Protein AF-A0A6N6LQR0-F1 (afdb_monomer)

Radius of gyration: 23.12 Å; Cα contacts (8 Å, |Δi|>4): 50; chains: 1; bounding box: 48×15×70 Å

pLDDT: mean 90.56, std 7.5, range [55.59, 97.81]

Mean predicted aligned error: 5.36 Å

Nearest PDB structures (foldseek):
  6s1k-assembly1_K  TM=9.506E-01  e=9.047E-07  Escherichia coli str. K-12 substr. MG1655star
  6s1k-assembly1_E  TM=9.616E-01  e=1.093E-06  Escherichia coli str. K-12 substr. MG1655star
  6s1k-assembly1_I  TM=9.612E-01  e=1.093E-06  Escherichia coli str. K-12 substr. MG1655star
  1qu7-assembly1_A  TM=9.418E-01  e=4.644E-06  Escherichia coli
  3ja6-assembly1_I  TM=9.000E-01  e=2.703E-05  Escherichia coli

Solvent-accessible surface area (backbone atoms only — not comparable to full-atom values): 5449 Å² total; per-residue (Å²): 112,70,66,59,51,52,54,51,52,52,52,51,53,45,52,54,49,50,51,53,49,49,54,49,54,54,51,49,50,55,51,45,56,50,28,52,52,43,31,51,50,19,51,54,49,41,53,53,26,65,72,53,46,83,82,19,57,80,54,42,59,53,23,54,52,46,29,52,50,21,54,51,48,47,53,51,47,54,54,49,52,54,51,48,52,51,51,50,48,54,49,52,54,51,52,51,53,52,56,53,63,72,73,107

Secondary structure (DSSP, 8-state):
-HHHHHHHHHHHHHHHHHHHHHHHHHHHHHHHHHHHHHHHHHHHHHHHHHHHGGGGHHHHHHHHHHHHHHHHHHHHHHHHHHHHHHHHHHHHHHHHHHHHHTT-

Sequence (104 aa):
MIISKIVQEITNNFNILNNKAREILDILKIITDIADQTNLLALNVAIEIARAGEHGRGFSVVADEVRSLAERTQQSITQTDAIVKKLLKSIDDISTQMQENSKN

Foldseek 3Di:
DVLVVVLVVLLVVLVVLLVVLVVVVVVLVVLLVVLVVQLVVLVVLCVVLVVVPPVSVVVNVVSVVSNVVSVVSNVVSVVVNVVSVVVNVVSVVVNVVSVVVVVD

Structure (mmCIF, N/CA/C/O backbone):
data_AF-A0A6N6LQR0-F1
#
_entry.id   AF-A0A6N6LQR0-F1
#
loop_
_atom_site.group_PDB
_atom_site.id
_atom_site.type_symbol
_atom_site.label_atom_id
_atom_site.label_alt_id
_atom_site.label_comp_id
_atom_site.label_asym_id
_atom_site.label_entity_id
_atom_site.label_seq_id
_atom_site.pdbx_PDB_ins_code
_atom_site.Cartn_x
_atom_site.Cartn_y
_atom_site.Cartn_z
_atom_site.occupancy
_atom_site.B_iso_or_equiv
_atom_site.auth_seq_id
_atom_site.auth_comp_id
_atom_site.auth_asym_id
_atom_site.auth_atom_id
_atom_site.pdbx_PDB_model_num
ATOM 1 N N . MET A 1 1 ? -18.413 0.615 38.322 1.00 66.81 1 MET A N 1
ATOM 2 C CA . MET A 1 1 ? -17.420 1.710 38.202 1.00 66.81 1 MET A CA 1
ATOM 3 C C . MET A 1 1 ? -16.080 1.237 37.623 1.00 66.81 1 MET A C 1
ATOM 5 O O . MET A 1 1 ? -15.641 1.826 36.649 1.00 66.81 1 MET A O 1
ATOM 9 N N . ILE A 1 2 ? -15.457 0.159 38.130 1.00 77.62 2 ILE A N 1
ATOM 10 C CA . ILE A 1 2 ? -14.185 -0.372 37.578 1.00 77.62 2 ILE A CA 1
ATOM 11 C C . ILE A 1 2 ? -14.342 -0.911 36.143 1.00 77.62 2 ILE A C 1
ATOM 13 O O . ILE A 1 2 ? -13.566 -0.535 35.273 1.00 77.62 2 ILE A O 1
ATOM 17 N N . ILE A 1 3 ? -15.380 -1.716 35.874 1.00 77.50 3 ILE A N 1
ATOM 18 C CA . ILE A 1 3 ? -15.645 -2.284 34.535 1.00 77.50 3 ILE A CA 1
ATOM 19 C C . ILE A 1 3 ? -15.814 -1.179 33.483 1.00 77.50 3 ILE A C 1
ATOM 21 O O . ILE A 1 3 ? -15.159 -1.209 32.451 1.00 77.50 3 ILE A O 1
ATOM 25 N N . SER A 1 4 ? -16.612 -0.151 33.786 1.00 80.88 4 SER A N 1
ATOM 26 C CA . SER A 1 4 ? -16.800 1.007 32.900 1.00 80.88 4 SER A CA 1
ATOM 27 C C . SER A 1 4 ? -15.484 1.738 32.600 1.00 80.88 4 SER A C 1
ATOM 29 O O . SER A 1 4 ? -15.247 2.102 31.452 1.00 80.88 4 SER A O 1
ATOM 31 N N . LYS A 1 5 ? -14.587 1.880 33.587 1.00 84.88 5 LYS A N 1
ATOM 32 C CA . LYS A 1 5 ? -13.267 2.496 33.381 1.00 84.88 5 LYS A CA 1
ATOM 33 C C . LYS A 1 5 ? -12.374 1.657 32.458 1.00 84.88 5 LYS A C 1
ATOM 35 O O . LYS A 1 5 ? -11.757 2.214 31.558 1.00 84.88 5 LYS A O 1
ATOM 40 N N . ILE A 1 6 ? -12.351 0.335 32.645 1.00 85.25 6 ILE A N 1
ATOM 41 C CA . ILE A 1 6 ? -11.585 -0.599 31.800 1.00 85.25 6 ILE A CA 1
ATOM 42 C C . ILE A 1 6 ? -12.112 -0.588 30.359 1.00 85.25 6 ILE A C 1
ATOM 44 O O . ILE A 1 6 ? -11.333 -0.478 29.415 1.00 85.25 6 ILE A O 1
ATOM 48 N N . VAL A 1 7 ? -13.435 -0.646 30.176 1.00 85.81 7 VAL A N 1
ATOM 49 C CA . VAL A 1 7 ? -14.071 -0.579 28.849 1.00 85.81 7 VAL A CA 1
ATOM 50 C C . VAL A 1 7 ? -13.727 0.734 28.145 1.00 85.81 7 VAL A C 1
ATOM 52 O O . VAL A 1 7 ? -13.423 0.737 26.950 1.00 85.81 7 VAL A O 1
ATOM 55 N N . GLN A 1 8 ? -13.716 1.846 28.879 1.00 85.69 8 GLN A N 1
ATOM 56 C CA . GLN A 1 8 ? -13.389 3.156 28.326 1.00 85.69 8 GLN A CA 1
ATOM 57 C C . GLN A 1 8 ? -11.911 3.283 27.933 1.00 85.69 8 GLN A C 1
ATOM 59 O O . GLN A 1 8 ? -11.607 3.835 26.876 1.00 85.69 8 GLN A O 1
ATOM 64 N N . GLU A 1 9 ? -10.996 2.720 28.725 1.00 90.00 9 GLU A N 1
ATOM 65 C CA . GLU A 1 9 ? -9.566 2.674 28.402 1.00 90.00 9 GLU A CA 1
ATOM 66 C C . GLU A 1 9 ? -9.285 1.820 27.157 1.00 90.00 9 GLU A C 1
ATOM 68 O O . GLU A 1 9 ? -8.578 2.254 26.247 1.00 90.00 9 GLU A O 1
ATOM 73 N N . ILE A 1 10 ? -9.903 0.642 27.060 1.00 88.62 10 ILE A N 1
ATOM 74 C CA . ILE A 1 10 ? -9.763 -0.229 25.888 1.00 88.62 10 ILE A CA 1
ATOM 75 C C . ILE A 1 10 ? -10.350 0.437 24.634 1.00 88.62 10 ILE A C 1
ATOM 77 O O . ILE A 1 10 ? -9.721 0.412 23.578 1.00 88.62 10 ILE A O 1
ATOM 81 N N . THR A 1 11 ? -11.503 1.103 24.752 1.00 87.50 11 THR A N 1
ATOM 82 C CA . THR A 1 11 ? -12.095 1.875 23.645 1.00 87.50 11 THR A CA 1
ATOM 83 C C . THR A 1 11 ? -11.142 2.972 23.166 1.00 87.50 11 THR A C 1
ATOM 85 O O . THR A 1 11 ? -10.964 3.162 21.963 1.00 87.50 11 THR A O 1
ATOM 88 N N . ASN A 1 12 ? -10.470 3.665 24.090 1.00 90.69 12 ASN A N 1
ATOM 89 C CA . ASN A 1 12 ? -9.470 4.667 23.735 1.00 90.69 12 ASN A CA 1
ATOM 90 C C . ASN A 1 12 ? -8.271 4.050 22.993 1.00 90.69 12 ASN A C 1
ATOM 92 O O . ASN A 1 12 ? -7.846 4.575 21.964 1.00 90.69 12 ASN A O 1
ATOM 96 N N . ASN A 1 13 ? -7.768 2.903 23.455 1.00 91.94 13 ASN A N 1
ATOM 97 C CA . ASN A 1 13 ? -6.679 2.187 22.784 1.00 91.94 13 ASN A CA 1
ATOM 98 C C . ASN A 1 13 ? -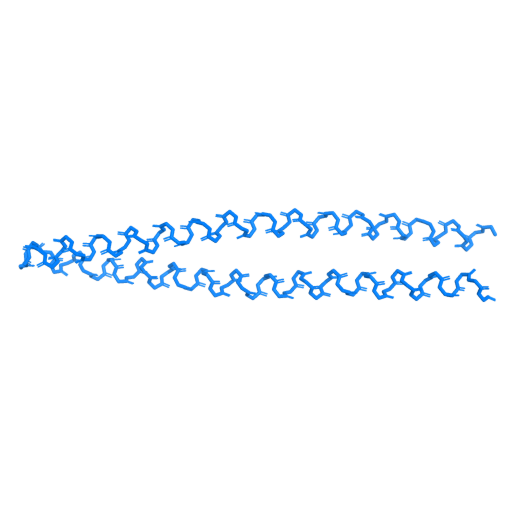7.074 1.722 21.374 1.00 91.94 13 ASN A C 1
ATOM 100 O O . ASN A 1 13 ? -6.273 1.827 20.444 1.00 91.94 13 ASN A O 1
ATOM 104 N N . PHE A 1 14 ? -8.317 1.278 21.183 1.00 91.62 14 PHE A N 1
ATOM 105 C CA . PHE A 1 14 ? -8.838 0.942 19.860 1.00 91.62 14 PHE A CA 1
ATOM 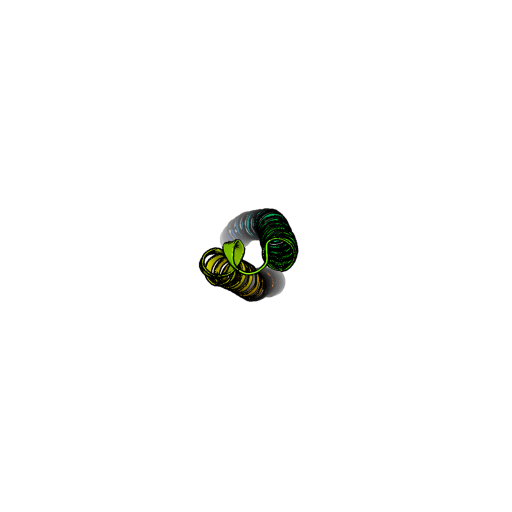106 C C . PHE A 1 14 ? -8.963 2.151 18.939 1.00 91.62 14 PHE A C 1
ATOM 108 O O . PHE A 1 14 ? -8.598 2.045 17.770 1.00 91.62 14 PHE A O 1
ATOM 115 N N . ASN A 1 15 ? -9.385 3.311 19.447 1.00 89.88 15 ASN A N 1
ATOM 116 C CA . ASN A 1 15 ? -9.395 4.547 18.661 1.00 89.88 15 ASN A CA 1
ATOM 117 C C . ASN A 1 15 ? -7.984 4.933 18.198 1.00 89.88 15 ASN A C 1
ATOM 119 O O . ASN A 1 15 ? -7.785 5.274 17.032 1.00 89.88 15 ASN A O 1
ATOM 123 N N . ILE A 1 16 ? -6.986 4.819 19.081 1.00 93.19 16 ILE A N 1
ATOM 124 C CA . ILE A 1 16 ? -5.578 5.051 18.729 1.00 93.19 16 ILE A CA 1
ATOM 125 C C . ILE A 1 16 ? -5.129 4.071 17.639 1.00 93.19 16 ILE A C 1
ATOM 127 O O . ILE A 1 16 ? -4.488 4.478 16.669 1.00 93.19 16 ILE A O 1
ATOM 131 N N . LEU A 1 17 ? -5.476 2.789 17.767 1.00 92.75 17 LEU A N 1
ATOM 132 C CA . LEU A 1 17 ? -5.112 1.772 16.784 1.00 92.75 17 LEU A CA 1
ATOM 133 C C . LEU A 1 17 ? -5.807 1.996 15.430 1.00 92.75 17 LEU A C 1
ATOM 135 O O . LEU A 1 17 ? -5.171 1.828 14.392 1.00 92.75 17 LEU A O 1
ATOM 139 N N . ASN A 1 18 ? -7.069 2.440 15.428 1.00 92.06 18 ASN A N 1
ATOM 140 C CA . ASN A 1 18 ? -7.806 2.810 14.216 1.00 92.06 18 ASN A CA 1
ATOM 141 C C . ASN A 1 18 ? -7.116 3.974 13.488 1.00 92.06 18 ASN A C 1
ATOM 143 O O . ASN A 1 18 ? -6.878 3.892 12.285 1.00 92.06 18 ASN A O 1
ATOM 147 N N . ASN A 1 19 ? -6.704 5.010 14.226 1.00 94.06 19 ASN A N 1
ATOM 148 C CA . ASN A 1 19 ? -5.963 6.140 13.660 1.00 94.06 19 ASN A CA 1
ATOM 149 C C . ASN A 1 19 ? -4.626 5.697 13.051 1.00 94.06 19 ASN A C 1
ATOM 151 O O . ASN A 1 19 ? -4.341 6.027 11.904 1.00 94.06 19 ASN A O 1
ATOM 155 N N . LYS A 1 20 ? -3.855 4.860 13.756 1.00 95.19 20 LYS A N 1
ATOM 156 C CA . LYS A 1 20 ? -2.595 4.305 13.230 1.00 95.19 20 LYS A CA 1
ATOM 157 C C . LYS A 1 20 ? -2.801 3.465 11.972 1.00 95.19 20 LYS A C 1
ATOM 159 O O . LYS A 1 20 ? -2.017 3.552 11.035 1.00 95.19 20 LYS A O 1
ATOM 164 N N . ALA A 1 21 ? -3.857 2.659 11.930 1.00 94.00 21 ALA A N 1
ATOM 165 C CA . ALA A 1 21 ? -4.194 1.882 10.745 1.00 94.00 21 ALA A CA 1
ATOM 166 C C . ALA A 1 21 ? -4.569 2.783 9.553 1.00 94.00 21 ALA A C 1
ATOM 168 O O . ALA A 1 21 ? -4.180 2.484 8.427 1.00 94.00 21 ALA A O 1
ATOM 169 N N . ARG A 1 22 ? -5.254 3.912 9.786 1.00 92.19 22 ARG A N 1
ATOM 170 C CA . ARG A 1 22 ? -5.522 4.918 8.741 1.00 92.19 22 ARG A CA 1
ATOM 171 C C . ARG A 1 22 ? -4.246 5.592 8.239 1.00 92.19 22 ARG A C 1
ATOM 173 O O . ARG A 1 22 ? -4.083 5.708 7.032 1.00 92.19 22 ARG A O 1
ATOM 180 N N . GLU A 1 23 ? -3.324 5.950 9.131 1.00 96.31 23 GLU A N 1
ATOM 181 C CA . GLU A 1 23 ? -2.008 6.481 8.742 1.00 96.31 23 GLU A CA 1
ATOM 182 C C . GLU A 1 23 ? -1.245 5.490 7.847 1.00 96.31 23 GLU A C 1
ATOM 184 O O . GLU A 1 23 ? -0.668 5.885 6.835 1.00 96.31 23 GLU A O 1
ATOM 189 N N . ILE A 1 24 ? -1.297 4.188 8.160 1.00 95.88 24 ILE A N 1
ATOM 190 C CA . ILE A 1 24 ? -0.714 3.146 7.302 1.00 95.88 24 ILE A CA 1
ATOM 191 C C . ILE A 1 24 ? -1.384 3.141 5.922 1.00 95.88 24 ILE A C 1
ATOM 193 O O . ILE A 1 24 ? -0.680 3.080 4.917 1.00 95.88 24 ILE A O 1
ATOM 197 N N . LEU A 1 25 ? -2.718 3.229 5.844 1.00 94.75 25 LEU A N 1
ATOM 198 C CA . LEU A 1 25 ? -3.428 3.290 4.559 1.00 94.75 25 LEU A CA 1
ATOM 199 C C . LEU A 1 25 ? -3.004 4.503 3.722 1.00 94.75 25 LEU A C 1
ATOM 201 O O . LEU A 1 25 ? -2.863 4.382 2.507 1.00 94.75 25 LEU A O 1
ATOM 205 N N . ASP A 1 26 ? -2.775 5.656 4.347 1.00 96.19 26 ASP A N 1
ATOM 206 C CA . ASP A 1 26 ? -2.315 6.851 3.638 1.00 96.19 26 ASP A CA 1
ATOM 207 C C . ASP A 1 26 ? -0.874 6.704 3.133 1.00 96.19 26 ASP A C 1
ATOM 209 O O . ASP A 1 26 ? -0.584 7.069 1.993 1.00 96.19 26 ASP A O 1
ATOM 213 N N . ILE A 1 27 ? 0.008 6.073 3.912 1.00 96.62 27 ILE A N 1
ATOM 214 C CA . ILE A 1 27 ? 1.359 5.715 3.454 1.00 96.62 27 ILE A CA 1
ATOM 215 C C . ILE A 1 27 ? 1.287 4.751 2.262 1.00 96.62 27 ILE A C 1
ATOM 217 O O . ILE A 1 27 ? 1.994 4.944 1.274 1.00 96.62 27 ILE A O 1
ATOM 221 N N . LEU A 1 28 ? 0.416 3.738 2.307 1.00 96.81 28 LEU A N 1
ATOM 222 C CA . LEU A 1 28 ? 0.255 2.784 1.205 1.00 96.81 28 LEU A CA 1
ATOM 223 C C . LEU A 1 28 ? -0.200 3.459 -0.098 1.00 96.81 28 LEU A C 1
ATOM 225 O O . LEU A 1 28 ? 0.243 3.040 -1.167 1.00 96.81 28 LEU A O 1
ATOM 229 N N . LYS A 1 29 ? -1.020 4.519 -0.035 1.00 96.12 29 LYS A N 1
ATOM 230 C CA . LYS A 1 29 ? -1.377 5.317 -1.224 1.00 96.12 29 LYS A CA 1
ATOM 231 C C . LYS A 1 29 ? -0.146 5.975 -1.842 1.00 96.12 29 LYS A C 1
ATOM 233 O O . LYS A 1 29 ? 0.086 5.811 -3.031 1.00 96.12 29 LYS A O 1
ATOM 238 N N . ILE A 1 30 ? 0.693 6.617 -1.027 1.00 97.56 30 ILE A N 1
ATOM 239 C CA . ILE A 1 30 ? 1.933 7.253 -1.502 1.00 97.56 30 ILE A CA 1
ATOM 240 C C . ILE A 1 30 ? 2.857 6.217 -2.157 1.00 97.56 30 ILE A C 1
ATOM 242 O O . ILE A 1 30 ? 3.422 6.467 -3.218 1.00 97.56 30 ILE A O 1
ATOM 246 N N . ILE A 1 31 ? 3.004 5.032 -1.556 1.00 97.06 31 ILE A N 1
ATOM 247 C CA . ILE A 1 31 ? 3.830 3.960 -2.133 1.00 97.06 31 ILE A CA 1
ATOM 248 C C . ILE A 1 31 ? 3.210 3.443 -3.444 1.00 97.06 31 ILE A C 1
ATOM 250 O O . ILE A 1 31 ? 3.949 3.114 -4.370 1.00 97.06 31 ILE A O 1
ATOM 254 N N . THR A 1 32 ? 1.877 3.408 -3.553 1.00 97.25 32 THR A N 1
ATOM 255 C CA . THR A 1 32 ? 1.181 3.039 -4.800 1.00 97.25 32 THR A CA 1
ATOM 256 C C . THR A 1 32 ? 1.537 4.015 -5.913 1.00 97.25 32 THR A C 1
ATOM 258 O O . THR A 1 32 ? 1.979 3.578 -6.972 1.00 97.25 32 THR A O 1
ATOM 261 N N . ASP A 1 33 ? 1.461 5.318 -5.633 1.00 97.69 33 ASP A N 1
ATOM 262 C CA . ASP A 1 33 ? 1.812 6.364 -6.595 1.00 97.69 33 ASP A CA 1
ATOM 263 C C . ASP A 1 33 ? 3.283 6.258 -7.037 1.00 97.69 33 ASP A C 1
ATOM 265 O O . ASP A 1 33 ? 3.603 6.442 -8.212 1.00 97.69 33 ASP A O 1
ATOM 269 N N . ILE A 1 34 ? 4.194 5.923 -6.114 1.00 97.44 34 ILE A N 1
ATOM 270 C CA . ILE A 1 34 ? 5.615 5.692 -6.424 1.00 97.44 34 ILE A CA 1
ATOM 271 C C . ILE A 1 34 ? 5.791 4.456 -7.315 1.00 97.44 34 ILE A C 1
ATOM 273 O O . ILE A 1 34 ? 6.572 4.497 -8.269 1.00 97.44 34 ILE A O 1
ATOM 277 N N . ALA A 1 35 ? 5.091 3.357 -7.023 1.00 97.44 35 ALA A N 1
ATOM 278 C CA . ALA A 1 35 ? 5.153 2.137 -7.824 1.00 97.44 35 ALA A CA 1
ATOM 279 C C . ALA A 1 35 ? 4.626 2.381 -9.248 1.00 97.44 35 ALA A C 1
ATOM 281 O O . ALA A 1 35 ? 5.282 1.983 -10.211 1.00 97.44 35 ALA A O 1
ATOM 282 N N . ASP A 1 36 ? 3.522 3.119 -9.393 1.00 97.12 36 ASP A N 1
ATOM 283 C CA . ASP A 1 36 ? 2.966 3.512 -10.693 1.00 97.12 36 ASP A CA 1
ATOM 284 C C . ASP A 1 36 ? 3.932 4.393 -11.489 1.00 97.12 36 ASP A C 1
ATOM 286 O O . ASP A 1 36 ? 4.189 4.140 -12.668 1.00 97.12 36 ASP A O 1
ATOM 290 N N . GLN A 1 37 ? 4.535 5.396 -10.846 1.00 97.56 37 GLN A N 1
ATOM 291 C CA . GLN A 1 37 ? 5.548 6.237 -11.485 1.00 97.56 37 GLN A CA 1
ATOM 292 C C . GLN A 1 37 ? 6.782 5.431 -11.900 1.00 97.56 37 GLN A C 1
ATOM 294 O O . GLN A 1 37 ? 7.307 5.628 -12.994 1.00 97.56 37 GLN A O 1
ATOM 299 N N . THR A 1 38 ? 7.223 4.491 -11.063 1.00 97.00 38 THR A N 1
ATOM 300 C CA . THR A 1 38 ? 8.355 3.603 -11.367 1.00 97.00 38 THR A CA 1
ATOM 301 C C . THR A 1 38 ? 8.038 2.704 -12.563 1.00 97.00 38 THR A C 1
ATOM 303 O O . THR A 1 38 ? 8.873 2.547 -13.454 1.00 97.00 38 THR A O 1
ATOM 306 N N . ASN A 1 39 ? 6.815 2.175 -12.634 1.00 94.94 39 ASN A N 1
ATOM 307 C CA . ASN A 1 39 ? 6.337 1.378 -13.759 1.00 94.94 39 ASN A CA 1
ATOM 308 C C . ASN A 1 39 ? 6.290 2.197 -15.064 1.00 94.94 39 ASN A C 1
ATOM 310 O O . ASN A 1 39 ? 6.765 1.745 -16.106 1.00 94.94 39 ASN A O 1
ATOM 314 N N . LEU A 1 40 ? 5.786 3.435 -15.007 1.00 96.31 40 LEU A N 1
ATOM 315 C CA . LEU A 1 40 ? 5.772 4.349 -16.156 1.00 96.31 40 LEU A CA 1
ATOM 316 C C . LEU A 1 40 ? 7.183 4.743 -16.610 1.00 96.31 40 LEU A C 1
ATOM 318 O O . LEU A 1 40 ? 7.447 4.814 -17.811 1.00 96.31 40 LEU A O 1
ATOM 322 N N . LEU A 1 41 ? 8.106 4.973 -15.674 1.00 95.56 41 LEU A N 1
ATOM 323 C CA . LEU A 1 41 ? 9.509 5.239 -15.991 1.00 95.56 41 LEU A CA 1
ATOM 324 C C . LEU A 1 41 ? 10.152 4.041 -16.697 1.00 95.56 41 LEU A C 1
ATOM 326 O O . LEU A 1 41 ? 10.797 4.229 -17.728 1.00 95.56 41 LEU A O 1
ATOM 330 N N . ALA A 1 42 ? 9.929 2.822 -16.199 1.00 94.50 42 ALA A N 1
ATOM 331 C CA . ALA A 1 42 ? 10.416 1.600 -16.837 1.00 94.50 42 ALA A CA 1
ATOM 332 C C . ALA A 1 42 ? 9.870 1.441 -18.264 1.00 94.50 42 ALA A C 1
ATOM 334 O O . ALA A 1 42 ? 10.626 1.130 -19.185 1.00 94.50 42 ALA A O 1
ATOM 335 N N . LEU A 1 43 ? 8.581 1.731 -18.472 1.00 92.56 43 LEU A N 1
ATOM 336 C CA . LEU A 1 43 ? 7.956 1.707 -19.794 1.00 92.56 43 LEU A CA 1
ATOM 337 C C . LEU A 1 43 ? 8.596 2.720 -20.754 1.00 92.56 43 LEU A C 1
ATOM 339 O O . LEU A 1 43 ? 8.926 2.371 -21.886 1.00 92.56 43 LEU A O 1
ATOM 343 N N . ASN A 1 44 ? 8.807 3.959 -20.309 1.00 92.75 44 ASN A N 1
ATOM 344 C CA . ASN A 1 44 ? 9.441 4.992 -21.131 1.00 92.75 44 ASN A CA 1
ATOM 345 C C . ASN A 1 44 ? 10.876 4.609 -21.519 1.00 92.75 44 ASN A C 1
ATOM 347 O O . ASN A 1 44 ? 11.281 4.806 -22.665 1.00 92.75 44 ASN A O 1
ATOM 351 N N . VAL A 1 45 ? 11.628 4.010 -20.590 1.00 91.81 45 VAL A N 1
ATOM 352 C CA . VAL A 1 45 ? 12.977 3.495 -20.862 1.00 91.81 45 VAL A CA 1
ATOM 353 C C . VAL A 1 45 ? 12.929 2.356 -21.885 1.00 91.81 45 VAL A C 1
ATOM 355 O O . VAL A 1 45 ? 13.714 2.364 -22.832 1.00 91.81 45 VAL A O 1
ATOM 358 N N . ALA A 1 46 ? 11.986 1.419 -21.757 1.00 89.50 46 ALA A N 1
ATOM 359 C CA . ALA A 1 46 ? 11.811 0.328 -22.716 1.00 89.50 46 ALA A CA 1
ATOM 360 C C . ALA A 1 46 ? 11.495 0.837 -24.139 1.00 89.50 46 ALA A C 1
ATOM 362 O O . ALA A 1 46 ? 12.039 0.320 -25.117 1.00 89.50 46 ALA A O 1
ATOM 363 N N . ILE A 1 47 ? 10.673 1.887 -24.265 1.00 89.00 47 ILE A N 1
ATOM 364 C CA . ILE A 1 47 ? 10.376 2.538 -25.553 1.00 89.00 47 ILE A CA 1
ATOM 365 C C . ILE A 1 47 ? 11.641 3.162 -26.158 1.00 89.00 47 ILE A C 1
ATOM 367 O O . ILE A 1 47 ? 11.921 2.969 -27.343 1.00 89.00 47 ILE A O 1
ATOM 371 N N . GLU A 1 48 ? 12.428 3.885 -25.360 1.00 90.75 48 GLU A N 1
ATOM 372 C CA . GLU A 1 48 ? 13.656 4.530 -25.839 1.00 90.75 48 GLU A CA 1
ATOM 373 C C . GLU A 1 48 ? 14.711 3.496 -26.269 1.00 90.75 48 GLU A C 1
ATOM 375 O O . GLU A 1 48 ? 15.400 3.678 -27.272 1.00 90.75 48 GLU A O 1
ATOM 380 N N . ILE A 1 49 ? 14.780 2.357 -25.578 1.00 91.31 49 ILE A N 1
ATOM 381 C CA . ILE A 1 49 ? 15.640 1.225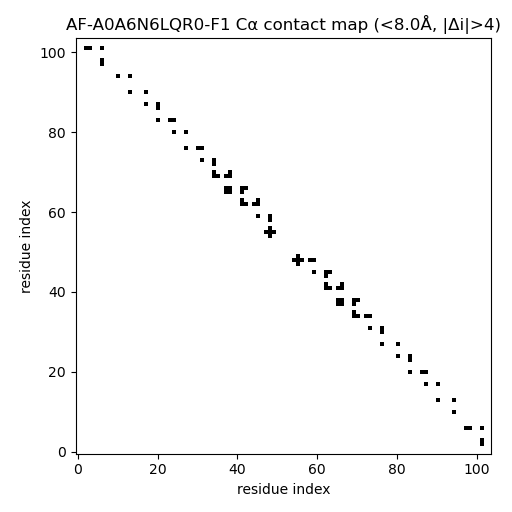 -25.942 1.00 91.31 49 ILE A CA 1
ATOM 382 C C . ILE A 1 49 ? 15.224 0.612 -27.278 1.00 91.31 49 ILE A C 1
ATOM 384 O O . ILE A 1 49 ? 16.081 0.369 -28.130 1.00 91.31 49 ILE A O 1
ATOM 388 N N . ALA A 1 50 ? 13.920 0.410 -27.493 1.00 86.56 50 ALA A N 1
ATOM 389 C CA . ALA A 1 50 ? 13.405 -0.060 -28.776 1.00 86.56 50 ALA A CA 1
ATOM 390 C C . ALA A 1 50 ? 13.767 0.910 -29.915 1.00 86.56 50 ALA A C 1
ATOM 392 O O . ALA A 1 50 ? 14.072 0.475 -31.026 1.00 86.56 50 ALA A O 1
ATOM 393 N N . ARG A 1 51 ? 13.807 2.218 -29.626 1.00 89.50 51 ARG A N 1
ATOM 394 C CA . ARG A 1 51 ? 14.235 3.259 -30.570 1.00 89.50 51 ARG A CA 1
ATOM 395 C C . ARG A 1 51 ? 15.747 3.252 -30.832 1.00 89.50 51 ARG A C 1
ATOM 397 O O . ARG A 1 51 ? 16.162 3.510 -31.959 1.00 89.50 51 ARG A O 1
ATOM 404 N N . ALA A 1 52 ? 16.562 2.940 -29.824 1.00 88.12 52 ALA A N 1
ATOM 405 C CA . ALA A 1 52 ? 18.025 2.888 -29.913 1.00 88.12 52 ALA A CA 1
ATOM 406 C C . ALA A 1 52 ? 18.576 1.633 -30.628 1.00 88.12 52 ALA A C 1
ATOM 408 O O . ALA A 1 52 ? 19.766 1.577 -30.953 1.00 88.12 52 ALA A O 1
ATOM 409 N N . GLY A 1 53 ? 17.739 0.621 -30.881 1.00 83.31 53 GLY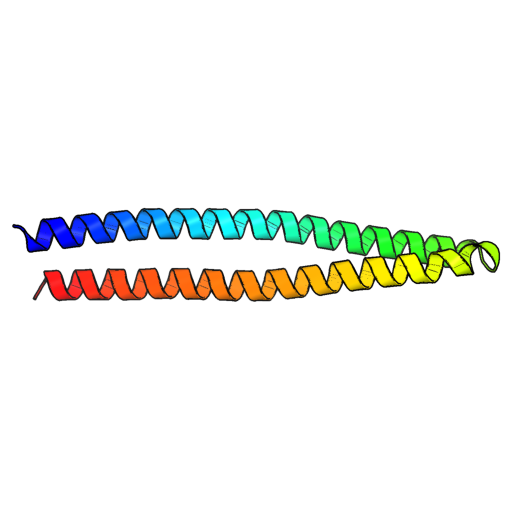 A N 1
ATOM 410 C CA . GLY A 1 53 ? 18.122 -0.587 -31.616 1.00 83.31 53 GLY A CA 1
ATOM 411 C C . GLY A 1 53 ? 19.194 -1.418 -30.895 1.00 83.31 53 GLY A C 1
ATOM 412 O O . GLY A 1 53 ? 19.060 -1.744 -29.717 1.00 83.31 53 GLY A O 1
ATOM 413 N N . GLU A 1 54 ? 20.275 -1.780 -31.596 1.00 80.88 54 GLU A N 1
ATOM 414 C CA . GLU A 1 54 ? 21.358 -2.634 -31.065 1.00 80.88 54 GLU A CA 1
ATOM 415 C C . GLU A 1 54 ? 22.051 -2.034 -29.824 1.00 80.88 54 GLU A C 1
ATOM 417 O O . GLU A 1 54 ? 22.440 -2.776 -28.921 1.00 80.88 54 GLU A O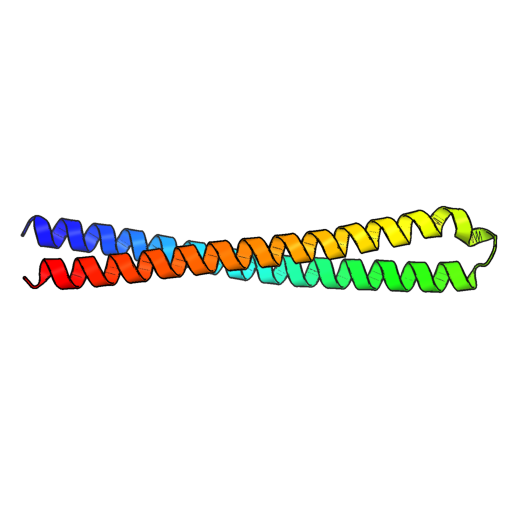 1
ATOM 422 N N . HIS A 1 55 ? 22.141 -0.702 -29.726 1.00 78.19 55 HIS A N 1
ATOM 42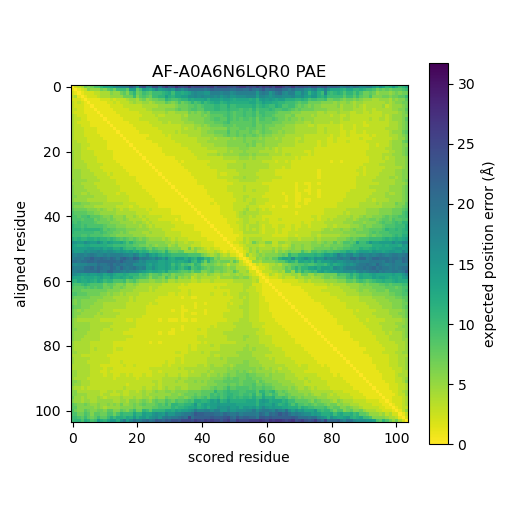3 C CA . HIS A 1 55 ? 22.794 -0.011 -28.606 1.00 78.19 55 HIS A CA 1
ATOM 424 C C . HIS A 1 55 ? 22.011 -0.093 -27.284 1.00 78.19 55 HIS A C 1
ATOM 426 O O . HIS A 1 55 ? 22.586 0.117 -26.217 1.00 78.19 55 HIS A O 1
ATOM 432 N N . GLY A 1 56 ? 20.715 -0.418 -27.333 1.00 79.06 56 GLY A N 1
ATOM 433 C CA . GLY A 1 56 ? 19.843 -0.492 -26.159 1.00 79.06 56 GLY A CA 1
ATOM 434 C C . GLY A 1 56 ? 19.721 -1.886 -25.530 1.00 79.06 56 GLY A C 1
ATOM 435 O O . GLY A 1 56 ? 19.169 -2.010 -24.438 1.00 79.06 56 GLY A O 1
ATOM 436 N N . ARG A 1 57 ? 20.248 -2.946 -26.167 1.00 77.62 57 ARG A N 1
ATOM 437 C CA . ARG A 1 57 ? 20.015 -4.344 -25.743 1.00 77.62 57 ARG A CA 1
ATOM 438 C C . ARG A 1 57 ? 20.402 -4.639 -24.292 1.00 77.62 57 ARG A C 1
ATOM 440 O O . ARG A 1 57 ? 19.652 -5.316 -23.598 1.00 77.62 57 ARG A O 1
ATOM 447 N N . GLY A 1 58 ? 21.537 -4.117 -23.821 1.00 78.25 58 GLY A N 1
ATOM 448 C CA . GLY A 1 58 ? 21.985 -4.314 -22.434 1.00 78.25 58 GLY A CA 1
ATOM 449 C C . GLY A 1 58 ? 21.108 -3.599 -21.399 1.00 78.25 58 GLY A C 1
ATOM 450 O O . GLY A 1 58 ? 20.954 -4.082 -20.282 1.00 78.25 58 GLY A O 1
ATOM 451 N N . PHE A 1 59 ? 20.484 -2.484 -21.785 1.00 84.19 59 PHE A N 1
ATOM 452 C CA . PHE A 1 59 ? 19.588 -1.716 -20.921 1.00 84.19 59 PHE A CA 1
ATOM 453 C C . PHE A 1 59 ? 18.155 -2.271 -20.908 1.00 84.19 59 PHE A C 1
ATOM 455 O O . PHE A 1 59 ? 17.423 -2.004 -19.958 1.00 84.19 59 PHE A O 1
ATOM 462 N N . SER A 1 60 ? 17.762 -3.081 -21.905 1.00 85.88 60 SER A N 1
ATOM 463 C CA . SER A 1 60 ? 16.418 -3.690 -21.979 1.00 85.88 60 SER A CA 1
ATOM 464 C C . SER A 1 60 ? 16.121 -4.551 -20.758 1.00 85.88 60 SER A C 1
ATOM 466 O O . SER A 1 60 ? 15.062 -4.426 -20.156 1.00 85.88 60 SER A O 1
ATOM 468 N N . VAL A 1 61 ? 17.100 -5.359 -20.345 1.00 88.25 61 VAL A N 1
ATOM 469 C CA . VAL A 1 61 ? 16.975 -6.245 -19.179 1.00 88.25 61 VAL A CA 1
ATOM 470 C C . VAL A 1 61 ? 16.768 -5.441 -17.893 1.00 88.25 61 VAL A C 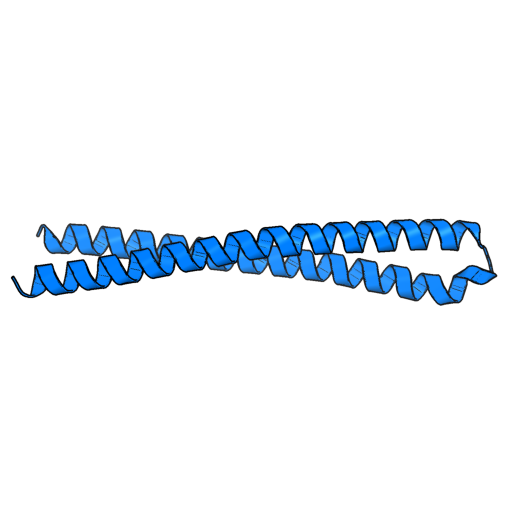1
ATOM 472 O O . VAL A 1 61 ? 16.018 -5.854 -17.016 1.00 88.25 61 VAL A O 1
ATOM 475 N N . VAL A 1 62 ? 17.398 -4.267 -17.788 1.00 90.62 62 VAL A N 1
ATOM 476 C CA . VAL A 1 62 ? 17.237 -3.384 -16.626 1.00 90.62 62 VAL A CA 1
ATOM 477 C C . VAL A 1 62 ? 15.832 -2.782 -16.596 1.00 90.62 62 VAL A C 1
ATOM 479 O O . VAL A 1 62 ? 15.217 -2.746 -15.535 1.00 90.62 62 VAL A O 1
ATOM 482 N N . ALA A 1 63 ? 15.304 -2.342 -17.741 1.00 92.94 63 ALA A N 1
ATOM 483 C CA . ALA A 1 63 ? 13.946 -1.807 -17.826 1.00 92.94 63 ALA A CA 1
ATOM 484 C C . ALA A 1 63 ? 12.895 -2.858 -17.429 1.00 92.94 63 ALA A C 1
ATOM 486 O O . ALA A 1 63 ? 11.994 -2.558 -16.645 1.00 92.94 63 ALA A O 1
ATOM 487 N N . ASP A 1 64 ? 13.056 -4.096 -17.902 1.00 92.44 64 ASP A N 1
ATOM 488 C CA . ASP A 1 64 ? 12.165 -5.208 -17.562 1.00 92.44 64 ASP A CA 1
ATOM 489 C C . ASP A 1 64 ? 12.230 -5.566 -16.067 1.00 92.44 64 ASP A C 1
ATOM 491 O O . ASP A 1 64 ? 11.190 -5.767 -15.435 1.00 92.44 64 ASP A O 1
ATOM 495 N N . GLU A 1 65 ? 13.424 -5.575 -15.463 1.00 94.62 65 GLU A N 1
ATOM 496 C CA . GLU A 1 65 ? 13.586 -5.847 -14.027 1.00 94.62 65 GLU A CA 1
ATOM 497 C C . GLU A 1 65 ? 12.963 -4.740 -13.161 1.00 94.62 65 GLU A C 1
ATOM 499 O O . GLU A 1 65 ? 12.272 -5.030 -12.183 1.00 94.62 65 GLU A O 1
ATOM 504 N N . VAL A 1 66 ? 13.136 -3.466 -13.536 1.00 95.88 66 VAL A N 1
ATOM 505 C CA . VAL A 1 66 ? 12.499 -2.338 -12.830 1.00 95.88 66 VAL A CA 1
ATOM 506 C C . VAL A 1 66 ? 10.975 -2.430 -12.931 1.00 95.88 66 VAL A C 1
ATOM 508 O O . VAL A 1 66 ? 10.286 -2.207 -11.933 1.00 95.88 66 VAL A O 1
ATOM 511 N N . ARG A 1 67 ? 10.437 -2.811 -14.098 1.00 95.56 67 ARG A N 1
ATOM 512 C CA . ARG A 1 67 ? 8.994 -3.017 -14.283 1.00 95.56 67 ARG A CA 1
ATOM 513 C C . ARG A 1 67 ? 8.469 -4.143 -13.394 1.00 95.56 67 ARG A C 1
ATOM 515 O O . ARG A 1 67 ? 7.506 -3.951 -12.657 1.00 95.56 67 ARG A O 1
ATOM 522 N N . SER A 1 68 ? 9.154 -5.285 -13.401 1.00 96.56 68 SER A N 1
ATOM 523 C CA . SER A 1 68 ? 8.848 -6.435 -12.542 1.00 96.56 68 SER A CA 1
ATOM 524 C C . SER A 1 68 ? 8.868 -6.056 -11.055 1.00 96.56 68 SER A C 1
ATOM 526 O O . SER A 1 68 ? 7.974 -6.430 -10.291 1.00 96.56 68 SER A O 1
ATOM 528 N N . LEU A 1 69 ? 9.845 -5.251 -10.625 1.00 96.94 69 LEU A N 1
ATOM 529 C CA . LEU A 1 69 ? 9.932 -4.771 -9.247 1.00 96.94 69 LEU A CA 1
ATOM 530 C C . LEU A 1 69 ? 8.764 -3.843 -8.879 1.00 96.94 69 LEU A C 1
ATOM 532 O O . LEU A 1 69 ? 8.211 -3.972 -7.783 1.00 96.94 69 LEU A O 1
ATOM 536 N N . ALA A 1 70 ? 8.360 -2.948 -9.784 1.00 97.12 70 ALA A N 1
ATOM 537 C CA . ALA A 1 70 ? 7.201 -2.079 -9.588 1.00 97.12 70 ALA A CA 1
ATOM 538 C C . ALA A 1 70 ? 5.898 -2.893 -9.465 1.00 97.12 70 ALA A C 1
ATOM 540 O O . ALA A 1 70 ? 5.147 -2.712 -8.504 1.00 97.12 70 ALA A O 1
ATOM 541 N N . GLU A 1 71 ? 5.681 -3.867 -10.354 1.00 96.88 71 GLU A N 1
ATOM 542 C CA . GLU A 1 71 ? 4.523 -4.774 -10.320 1.00 96.88 71 GLU A CA 1
ATOM 543 C C . GLU A 1 71 ? 4.466 -5.578 -9.003 1.00 96.88 71 GLU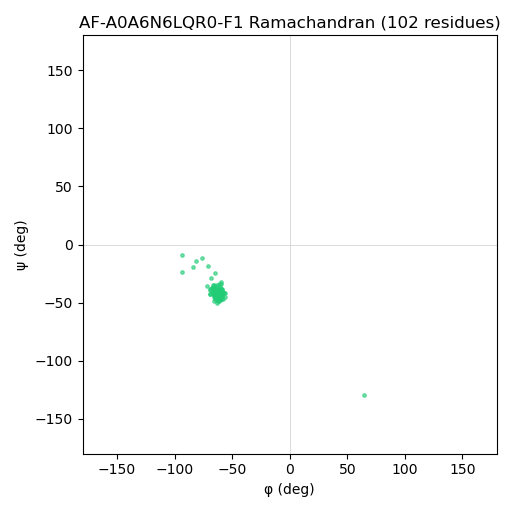 A C 1
ATOM 545 O O . GLU A 1 71 ? 3.431 -5.632 -8.331 1.00 96.88 71 GLU A O 1
ATOM 550 N N . ARG A 1 72 ? 5.596 -6.156 -8.566 1.00 97.81 72 ARG A N 1
ATOM 551 C CA . ARG A 1 72 ? 5.700 -6.887 -7.285 1.00 97.81 72 ARG A CA 1
ATOM 552 C C . ARG A 1 72 ? 5.459 -5.991 -6.071 1.00 97.81 72 ARG A C 1
ATOM 554 O O . ARG A 1 72 ? 4.859 -6.428 -5.082 1.00 97.81 72 ARG A O 1
ATOM 561 N N . THR A 1 73 ? 5.914 -4.743 -6.136 1.00 97.19 73 THR A N 1
ATOM 562 C CA . THR A 1 73 ? 5.662 -3.744 -5.091 1.00 97.19 73 THR A CA 1
ATOM 563 C C . THR A 1 73 ? 4.163 -3.488 -4.971 1.00 97.19 73 THR A C 1
ATOM 565 O O . THR A 1 73 ? 3.611 -3.553 -3.874 1.00 97.19 73 THR A O 1
ATOM 568 N N . GLN A 1 74 ? 3.467 -3.326 -6.094 1.00 96.62 74 GLN A N 1
ATOM 569 C CA . GLN A 1 74 ? 2.029 -3.069 -6.118 1.00 96.62 74 GLN A CA 1
ATOM 570 C C . GLN A 1 74 ? 1.188 -4.254 -5.614 1.00 96.62 74 GLN A C 1
ATOM 572 O O . GLN A 1 74 ? 0.213 -4.075 -4.873 1.00 96.62 74 GLN A O 1
ATOM 577 N N . GLN A 1 75 ? 1.611 -5.485 -5.917 1.00 97.19 75 GLN A N 1
ATOM 578 C CA . GLN A 1 75 ? 1.022 -6.690 -5.323 1.00 97.19 75 GLN A CA 1
ATOM 579 C C . GLN A 1 75 ? 1.183 -6.712 -3.793 1.00 97.19 75 GLN A C 1
ATOM 581 O O . GLN A 1 75 ? 0.224 -6.994 -3.071 1.00 97.19 75 GLN A O 1
ATOM 586 N N . SER A 1 76 ? 2.369 -6.363 -3.289 1.00 97.38 76 SER A N 1
ATOM 587 C CA . SER A 1 76 ? 2.664 -6.331 -1.847 1.00 97.38 76 SER A CA 1
ATOM 588 C C . SER A 1 76 ? 1.845 -5.262 -1.114 1.00 97.38 76 SER A C 1
ATOM 590 O O . SER A 1 76 ? 1.340 -5.500 -0.012 1.00 97.38 76 SER A O 1
ATOM 592 N N . ILE A 1 77 ? 1.654 -4.099 -1.744 1.00 96.75 77 ILE A N 1
ATOM 593 C CA . ILE A 1 77 ? 0.768 -3.042 -1.243 1.00 96.75 77 ILE A CA 1
ATOM 594 C C . ILE A 1 77 ? -0.667 -3.557 -1.131 1.00 96.75 77 ILE A C 1
ATOM 596 O O . ILE A 1 77 ? -1.280 -3.409 -0.078 1.00 96.75 77 ILE A O 1
ATOM 600 N N . THR A 1 78 ? -1.181 -4.222 -2.170 1.00 96.31 78 THR A N 1
ATOM 601 C CA . THR A 1 78 ? -2.549 -4.774 -2.181 1.00 96.31 78 THR A CA 1
ATOM 602 C C . THR A 1 78 ? -2.762 -5.783 -1.049 1.00 96.31 78 THR A C 1
ATOM 604 O O . THR A 1 78 ? -3.788 -5.768 -0.367 1.00 96.31 78 THR A O 1
ATOM 607 N N . GLN A 1 79 ? -1.777 -6.651 -0.806 1.00 97.50 79 GLN A N 1
ATOM 608 C CA . GLN A 1 79 ? -1.827 -7.608 0.301 1.00 97.50 79 GLN A CA 1
ATOM 609 C C . GLN A 1 79 ? -1.810 -6.905 1.664 1.00 97.50 79 GLN A C 1
ATOM 611 O O . GLN A 1 79 ? -2.563 -7.284 2.563 1.00 97.50 79 GLN A O 1
ATOM 616 N N . THR A 1 80 ? -0.991 -5.864 1.811 1.00 96.38 80 THR A N 1
ATOM 617 C CA . THR A 1 80 ? -0.882 -5.101 3.060 1.00 96.38 80 THR A CA 1
ATOM 618 C C . THR A 1 80 ? -2.157 -4.301 3.334 1.00 96.38 80 THR A C 1
ATOM 620 O O . THR A 1 80 ? -2.666 -4.346 4.452 1.00 96.38 80 THR A O 1
ATOM 623 N N . ASP A 1 81 ? -2.744 -3.656 2.323 1.00 95.94 81 ASP A N 1
ATOM 624 C CA . ASP A 1 81 ? -4.045 -2.979 2.415 1.00 95.94 81 ASP A CA 1
ATOM 625 C C . ASP A 1 81 ? -5.143 -3.941 2.899 1.00 95.94 81 ASP A C 1
ATOM 627 O O . ASP A 1 81 ? -5.887 -3.631 3.833 1.00 95.94 81 ASP A O 1
ATOM 631 N N . ALA A 1 82 ? -5.189 -5.161 2.352 1.00 96.69 82 ALA A N 1
ATOM 632 C CA . ALA A 1 82 ? -6.135 -6.184 2.793 1.00 96.69 82 ALA A CA 1
ATOM 633 C C . ALA A 1 82 ? -5.933 -6.589 4.266 1.00 96.69 82 ALA A C 1
ATOM 635 O O . ALA A 1 82 ? -6.911 -6.796 4.989 1.00 96.69 82 ALA A O 1
ATOM 636 N N . ILE A 1 83 ? -4.683 -6.697 4.728 1.00 96.38 83 ILE A N 1
ATOM 637 C CA . ILE A 1 83 ? -4.359 -6.999 6.131 1.00 96.38 83 ILE A CA 1
ATOM 638 C C . ILE A 1 83 ? -4.801 -5.851 7.045 1.00 96.38 83 ILE A C 1
ATOM 640 O O . ILE A 1 83 ? -5.450 -6.097 8.062 1.00 96.38 83 ILE A O 1
ATOM 644 N N . VAL A 1 84 ? -4.519 -4.602 6.670 1.00 95.50 84 VAL A N 1
ATOM 645 C CA . VAL A 1 84 ? -4.896 -3.416 7.454 1.00 95.50 84 VAL A CA 1
ATOM 646 C C . VAL A 1 84 ? -6.416 -3.273 7.540 1.00 95.50 84 VAL A C 1
ATOM 648 O O . VAL A 1 84 ? -6.951 -3.028 8.621 1.00 95.50 84 VAL A O 1
ATOM 651 N N . LYS A 1 85 ? -7.144 -3.517 6.444 1.00 93.81 85 LYS A N 1
ATOM 652 C CA . LYS A 1 85 ? -8.617 -3.528 6.442 1.00 93.81 85 LYS A CA 1
ATOM 653 C C . LYS A 1 85 ? -9.197 -4.616 7.342 1.00 93.81 85 LYS A C 1
ATOM 655 O O . LYS A 1 85 ? -10.161 -4.359 8.062 1.00 93.81 85 LYS A O 1
ATOM 660 N N . LYS A 1 86 ? -8.609 -5.818 7.344 1.00 95.25 86 LYS A N 1
ATOM 661 C CA . LYS A 1 86 ? -9.004 -6.888 8.277 1.00 95.25 86 LYS A CA 1
ATOM 662 C C . LYS A 1 86 ? -8.755 -6.486 9.728 1.00 95.25 86 LYS A C 1
ATOM 664 O O . LYS A 1 86 ? -9.619 -6.714 10.564 1.00 95.25 86 LYS A O 1
ATOM 669 N N . LEU A 1 87 ? -7.620 -5.851 10.014 1.00 93.38 87 LEU A N 1
ATOM 670 C CA . LEU A 1 87 ? -7.295 -5.350 11.348 1.00 93.38 87 LEU A CA 1
ATOM 671 C C . LEU A 1 87 ? -8.300 -4.287 11.816 1.00 93.38 87 LEU A C 1
ATOM 673 O O . LEU A 1 87 ? -8.794 -4.381 12.936 1.00 93.38 87 LEU A O 1
ATOM 677 N N . LEU A 1 88 ? -8.662 -3.333 10.952 1.00 92.44 88 LEU A N 1
ATOM 678 C CA . LEU A 1 88 ? -9.698 -2.334 11.239 1.00 92.44 88 LEU A CA 1
ATOM 679 C C . LEU A 1 88 ? -11.051 -2.980 11.550 1.00 92.44 88 LEU A C 1
ATOM 681 O O . LEU A 1 88 ? -11.700 -2.588 12.517 1.00 92.44 88 LEU A O 1
ATOM 685 N N . LYS A 1 89 ? -11.449 -3.992 10.772 1.00 94.06 89 LYS A N 1
ATOM 686 C CA . LYS A 1 89 ? -12.682 -4.742 11.021 1.00 94.06 89 LYS A CA 1
ATOM 687 C C . LYS A 1 89 ? -12.656 -5.458 12.373 1.00 94.06 89 LYS A C 1
ATOM 689 O O . LYS A 1 89 ? -13.599 -5.325 13.137 1.00 94.06 89 LYS A O 1
ATOM 694 N N . SER A 1 90 ? -11.567 -6.155 12.702 1.00 92.62 90 SER A N 1
ATOM 695 C CA . SER A 1 90 ? -11.446 -6.836 13.997 1.00 92.62 90 SER A CA 1
ATOM 696 C C . SER A 1 90 ? -11.537 -5.867 15.179 1.00 92.62 90 SER A C 1
ATOM 698 O O . SER A 1 90 ? -12.107 -6.210 16.208 1.00 92.62 90 SER A O 1
ATOM 700 N N . ILE A 1 91 ? -10.990 -4.655 15.047 1.00 90.75 91 ILE A N 1
ATOM 701 C CA . ILE A 1 91 ? -11.103 -3.616 16.080 1.00 90.75 91 ILE A CA 1
ATOM 702 C C . ILE A 1 91 ? -12.559 -3.178 16.265 1.00 90.75 91 ILE A C 1
ATOM 704 O O . ILE A 1 91 ? -13.008 -3.035 17.400 1.00 90.75 91 ILE A O 1
ATOM 708 N N . ASP A 1 92 ? -13.283 -2.973 15.166 1.00 90.44 92 ASP A N 1
ATOM 709 C CA . ASP A 1 92 ? -14.691 -2.565 15.176 1.00 90.44 92 ASP A CA 1
ATOM 710 C C . ASP A 1 92 ? -15.599 -3.649 15.781 1.00 90.44 92 ASP A C 1
ATOM 712 O O . ASP A 1 92 ? -16.412 -3.369 16.667 1.00 90.44 92 ASP A O 1
ATOM 716 N N . ASP A 1 93 ? -15.377 -4.910 15.395 1.00 91.88 93 ASP A N 1
ATOM 717 C CA . ASP A 1 93 ? -16.088 -6.073 15.933 1.00 91.88 93 ASP A CA 1
ATOM 718 C C . ASP A 1 93 ? -15.879 -6.187 17.457 1.00 91.88 93 ASP A C 1
ATOM 720 O O . ASP A 1 93 ? -16.842 -6.334 18.215 1.00 91.88 93 ASP A O 1
ATOM 724 N N . ILE A 1 94 ? -14.631 -6.057 17.936 1.00 89.38 94 ILE A N 1
ATOM 725 C CA . ILE A 1 94 ? -14.329 -6.111 19.377 1.00 89.38 94 ILE A CA 1
ATOM 726 C C . ILE A 1 94 ? -14.926 -4.900 20.106 1.00 89.38 94 ILE A C 1
ATOM 728 O O . ILE A 1 94 ? -15.477 -5.054 21.197 1.00 89.38 94 ILE A O 1
ATOM 732 N N . SER A 1 95 ? -14.856 -3.700 19.521 1.00 87.25 95 SER A N 1
ATOM 733 C CA . SER A 1 95 ? -15.449 -2.498 20.118 1.00 87.25 95 SER A CA 1
ATOM 73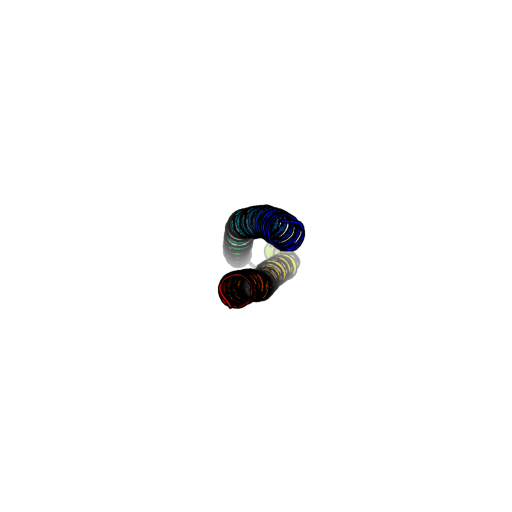4 C C . SER A 1 95 ? -16.961 -2.656 20.302 1.00 87.25 95 SER A C 1
ATOM 736 O O . SER A 1 95 ? -17.485 -2.352 21.376 1.00 87.25 95 SER A O 1
ATOM 738 N N . THR A 1 96 ? -17.644 -3.222 19.305 1.00 88.00 96 THR A N 1
ATOM 739 C CA . THR A 1 96 ? -19.084 -3.504 19.349 1.00 88.00 96 THR A CA 1
ATOM 740 C C . THR A 1 96 ? -19.420 -4.522 20.440 1.00 88.00 96 THR A C 1
ATOM 742 O O . THR A 1 96 ? -20.245 -4.239 21.310 1.00 88.00 96 THR A O 1
ATOM 745 N N . GLN A 1 97 ? -18.714 -5.658 20.482 1.00 87.75 97 GLN A N 1
ATOM 746 C CA . GLN A 1 97 ? -18.912 -6.688 21.513 1.00 87.75 97 GLN A CA 1
ATOM 747 C C . GLN A 1 97 ? -18.692 -6.149 22.933 1.00 87.75 97 GLN A C 1
ATOM 749 O O . GLN A 1 97 ? -19.410 -6.505 23.868 1.00 87.75 97 GLN A O 1
ATOM 754 N N . MET A 1 98 ? -17.710 -5.267 23.121 1.00 84.94 98 MET A N 1
ATOM 755 C CA . MET A 1 98 ? -17.458 -4.646 24.421 1.00 84.94 98 MET A CA 1
ATOM 756 C C . MET A 1 98 ? -18.574 -3.693 24.852 1.00 84.94 98 MET A C 1
ATOM 758 O O . MET A 1 98 ? -18.908 -3.645 26.037 1.00 84.94 98 MET A O 1
ATOM 762 N N . GLN A 1 99 ? -19.162 -2.946 23.915 1.00 80.69 99 GLN A N 1
ATOM 763 C CA . GLN A 1 99 ? -20.303 -2.079 24.211 1.00 80.69 99 GLN A CA 1
ATOM 764 C C . GLN A 1 99 ? -21.554 -2.881 24.577 1.00 80.69 99 GLN A C 1
ATOM 766 O O . GLN A 1 99 ? -22.292 -2.468 25.470 1.00 80.69 99 GLN A O 1
ATOM 771 N N . GLU A 1 100 ? -21.788 -4.017 23.922 1.00 83.44 100 GLU A N 1
ATOM 772 C CA . GLU A 1 100 ? -22.887 -4.930 24.255 1.00 83.44 100 GLU A CA 1
ATOM 773 C C . GLU A 1 100 ? -22.693 -5.556 25.641 1.00 83.44 100 GLU A C 1
ATOM 775 O O . GLU A 1 100 ? -23.583 -5.472 26.487 1.00 83.44 100 GLU A O 1
ATOM 780 N N . ASN A 1 101 ? -21.499 -6.083 25.926 1.00 79.56 101 ASN A N 1
ATOM 781 C CA . ASN A 1 101 ? -21.173 -6.681 27.224 1.00 79.56 101 ASN A CA 1
ATOM 782 C C . ASN A 1 101 ? -21.191 -5.682 28.388 1.00 79.56 101 ASN A C 1
ATOM 784 O O . ASN A 1 101 ? -21.365 -6.091 29.527 1.00 79.56 101 ASN A O 1
ATOM 788 N N . SER A 1 102 ? -20.994 -4.386 28.131 1.00 75.75 102 SER A N 1
ATOM 789 C CA . SER A 1 102 ? -21.104 -3.349 29.165 1.00 75.75 102 SER A CA 1
ATOM 790 C C . SER A 1 102 ? -22.550 -2.918 29.450 1.00 75.75 102 SER A C 1
ATOM 792 O O . SER A 1 102 ? -22.764 -2.186 30.420 1.00 75.75 102 SER A O 1
ATOM 794 N N . LYS A 1 103 ? -23.512 -3.272 28.585 1.00 67.94 103 LYS A N 1
ATOM 795 C CA . LYS A 1 103 ? -24.942 -2.949 28.745 1.00 67.94 103 LYS A CA 1
ATOM 796 C C . LYS A 1 103 ? -25.731 -4.069 29.432 1.00 67.94 103 LYS A C 1
ATOM 798 O O . LYS A 1 103 ? -26.783 -3.771 29.994 1.00 67.94 103 LYS A O 1
ATOM 803 N N . ASN A 1 104 ? -25.233 -5.304 29.362 1.00 55.59 104 ASN A N 1
ATOM 804 C CA . ASN A 1 104 ? -25.736 -6.466 30.102 1.00 55.59 104 ASN A CA 1
ATOM 805 C C . ASN A 1 104 ? -25.140 -6.523 31.515 1.00 55.59 104 ASN A C 1
ATOM 807 O O . ASN A 1 104 ? -25.845 -7.031 32.413 1.00 55.59 104 ASN A O 1
#